Protein AF-A0A529NT02-F1 (afdb_monomer_lite)

Secondary structure (DSSP, 8-state):
----------HHHHHHHHHHHHH-HHHHHHHHHHHHHHHHHHHHHH--THHHHHHHHHHHH-

pLDDT: mean 82.13, std 13.2, range [46.34, 95.56]

Radius of gyration: 17.95 Å; chains: 1; bounding box: 29×22×50 Å

Structure (mmCIF, N/CA/C/O backbone):
data_AF-A0A529NT02-F1
#
_entry.id   AF-A0A529NT02-F1
#
loop_
_atom_site.group_PDB
_atom_site.id
_atom_site.type_symbol
_atom_site.label_atom_id
_atom_site.label_alt_id
_atom_site.label_comp_id
_atom_site.label_asym_id
_atom_site.label_entity_id
_atom_site.label_seq_id
_atom_site.pdbx_PDB_ins_code
_atom_site.Cartn_x
_atom_site.Cartn_y
_atom_site.Cartn_z
_atom_site.occupancy
_atom_site.B_iso_or_equiv
_atom_site.auth_seq_id
_atom_site.auth_comp_id
_atom_site.auth_asym_id
_atom_site.auth_atom_id
_atom_site.pdbx_PDB_model_num
ATOM 1 N N . MET A 1 1 ? -19.585 18.111 -37.369 1.00 47.06 1 MET A N 1
ATOM 2 C CA . MET A 1 1 ? -19.431 17.057 -36.343 1.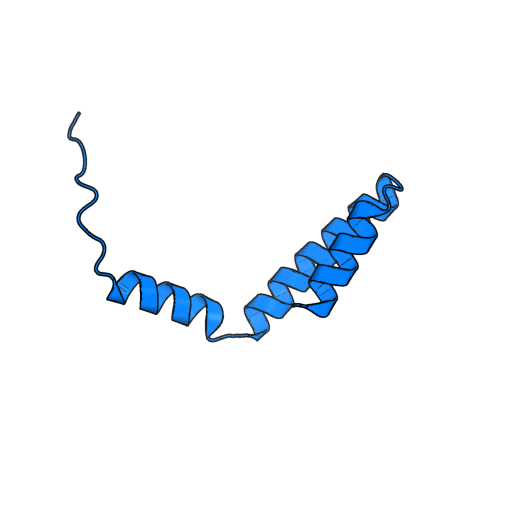00 47.06 1 MET A CA 1
ATOM 3 C C . MET A 1 1 ? -18.651 15.904 -36.973 1.00 47.06 1 MET A C 1
ATOM 5 O O . MET A 1 1 ? -19.242 14.978 -37.510 1.00 47.06 1 MET A O 1
ATOM 9 N N . GLY A 1 2 ? -17.323 16.036 -37.047 1.00 46.34 2 GLY A N 1
ATOM 10 C CA . GLY A 1 2 ? -16.457 15.010 -37.631 1.00 46.34 2 GLY A CA 1
ATOM 11 C C . GLY A 1 2 ? -16.084 14.018 -36.542 1.00 46.34 2 GLY A C 1
ATOM 12 O O . GLY A 1 2 ? -15.365 14.383 -35.620 1.00 46.34 2 GLY A O 1
ATOM 13 N N . ARG A 1 3 ? -16.627 12.800 -36.601 1.00 54.66 3 ARG A N 1
ATOM 14 C CA . ARG A 1 3 ? -16.201 11.702 -35.729 1.00 54.66 3 ARG A CA 1
ATOM 15 C C . ARG A 1 3 ? -14.717 11.457 -35.996 1.00 54.66 3 ARG A C 1
ATOM 17 O O . ARG A 1 3 ? -14.375 10.930 -37.051 1.00 54.66 3 ARG A O 1
ATOM 24 N N . THR A 1 4 ? -13.850 11.861 -35.075 1.00 55.78 4 THR A N 1
ATOM 25 C CA . THR A 1 4 ? -12.466 11.396 -35.031 1.00 55.78 4 THR A CA 1
ATOM 26 C C . THR A 1 4 ? -12.524 9.879 -34.921 1.00 55.78 4 THR A C 1
ATOM 28 O O . THR A 1 4 ? -12.979 9.341 -33.912 1.00 55.78 4 THR A O 1
ATOM 31 N N . LYS A 1 5 ? -12.149 9.180 -35.999 1.00 53.81 5 LYS A N 1
ATOM 32 C CA . LYS A 1 5 ? -11.851 7.752 -35.922 1.00 53.81 5 LYS A CA 1
ATOM 33 C C . LYS A 1 5 ? -10.835 7.606 -34.799 1.00 53.81 5 LYS A C 1
ATOM 35 O O . LYS A 1 5 ? -9.790 8.249 -34.823 1.00 53.81 5 LYS A O 1
ATOM 40 N N . THR A 1 6 ? -11.174 6.805 -33.801 1.00 57.62 6 THR A N 1
ATOM 41 C CA . THR A 1 6 ? -10.211 6.228 -32.871 1.00 57.62 6 THR A CA 1
ATOM 42 C C . THR A 1 6 ? -9.343 5.288 -33.700 1.00 57.62 6 THR A C 1
ATOM 44 O O . THR A 1 6 ? -9.569 4.079 -33.722 1.00 57.62 6 THR A O 1
ATOM 47 N N . ASP A 1 7 ? -8.461 5.862 -34.518 1.00 54.94 7 ASP A N 1
ATOM 48 C CA . ASP A 1 7 ? -7.485 5.104 -35.276 1.00 54.94 7 ASP A CA 1
ATOM 49 C C . ASP A 1 7 ? -6.698 4.286 -34.261 1.00 54.94 7 ASP A C 1
ATOM 51 O O . ASP A 1 7 ? -6.279 4.813 -33.229 1.00 54.94 7 ASP A O 1
ATOM 55 N N . ASN A 1 8 ? -6.613 2.982 -34.534 1.00 60.56 8 ASN A N 1
ATOM 56 C CA . ASN A 1 8 ? -5.856 1.996 -33.776 1.00 60.56 8 ASN A CA 1
ATOM 57 C C . ASN A 1 8 ? -4.554 2.630 -33.290 1.00 60.56 8 ASN A C 1
ATOM 59 O O . ASN A 1 8 ? -3.605 2.756 -34.065 1.00 60.56 8 ASN A O 1
ATOM 63 N N . ILE A 1 9 ? -4.507 3.039 -32.019 1.00 63.38 9 ILE A N 1
ATOM 64 C CA . ILE A 1 9 ? -3.244 3.408 -31.397 1.00 63.38 9 ILE A CA 1
ATOM 65 C C . ILE A 1 9 ? -2.368 2.166 -31.559 1.00 63.38 9 ILE A C 1
ATOM 67 O O . ILE A 1 9 ? -2.806 1.085 -31.149 1.00 63.38 9 ILE A O 1
ATOM 71 N N . PRO A 1 10 ? -1.192 2.273 -32.205 1.00 74.94 10 PRO A N 1
ATOM 72 C CA . PRO A 1 10 ? -0.334 1.121 -32.407 1.00 74.94 10 PRO A CA 1
ATOM 73 C C . PRO A 1 10 ? -0.103 0.459 -31.051 1.00 74.94 10 PRO A C 1
ATOM 75 O O . PRO A 1 10 ? 0.246 1.140 -30.086 1.00 74.94 10 PRO A O 1
ATOM 78 N N . VAL A 1 11 ? -0.349 -0.848 -30.963 1.00 75.81 11 VAL A N 1
ATOM 79 C CA . VAL A 1 11 ? -0.255 -1.615 -29.709 1.00 75.81 11 VAL A CA 1
ATOM 80 C C . VAL A 1 11 ? 1.092 -1.376 -29.018 1.00 75.81 11 VAL A C 1
ATOM 82 O O . VAL A 1 11 ? 1.149 -1.267 -27.796 1.00 75.81 11 VAL A O 1
ATOM 85 N N . ASP A 1 12 ? 2.154 -1.171 -29.793 1.00 78.19 12 ASP A N 1
ATOM 86 C CA . ASP A 1 12 ? 3.489 -0.822 -29.309 1.00 78.19 12 ASP A CA 1
ATOM 87 C C . ASP A 1 12 ? 3.545 0.486 -28.502 1.00 78.19 12 ASP A C 1
ATOM 89 O O . ASP A 1 12 ? 4.272 0.561 -27.512 1.00 78.19 12 ASP A O 1
ATOM 93 N N . VAL A 1 13 ? 2.753 1.502 -28.865 1.00 81.62 13 VAL A N 1
ATOM 94 C CA . VAL A 1 13 ? 2.664 2.778 -28.130 1.00 81.62 13 VAL A CA 1
ATOM 95 C C . VAL A 1 13 ? 1.981 2.568 -26.780 1.00 81.62 13 VAL A C 1
ATOM 97 O O . VAL A 1 13 ? 2.442 3.090 -25.766 1.00 81.62 13 VAL A O 1
ATOM 100 N N . TYR A 1 14 ? 0.919 1.758 -26.740 1.00 81.88 14 TYR A N 1
ATOM 101 C CA . TYR A 1 14 ? 0.267 1.384 -25.484 1.00 81.88 14 TYR A CA 1
ATOM 102 C C . TYR A 1 14 ? 1.214 0.580 -24.582 1.00 81.88 14 TYR A C 1
ATOM 104 O O . TYR A 1 14 ? 1.352 0.888 -23.399 1.00 81.88 14 TYR A O 1
ATOM 112 N N . ILE A 1 15 ? 1.929 -0.399 -25.143 1.00 80.81 15 ILE A N 1
ATOM 113 C CA . ILE A 1 15 ? 2.894 -1.219 -24.399 1.00 80.81 15 ILE A CA 1
ATOM 114 C C . ILE A 1 15 ? 4.058 -0.368 -23.875 1.00 80.81 15 ILE A C 1
ATOM 116 O O . ILE A 1 15 ? 4.474 -0.571 -22.736 1.00 80.81 15 ILE A O 1
ATOM 120 N N . GLN A 1 16 ? 4.576 0.592 -24.649 1.00 82.38 16 GLN A N 1
ATOM 121 C CA . GLN A 1 16 ? 5.618 1.511 -24.174 1.00 82.38 16 GLN A CA 1
ATOM 122 C C . GLN A 1 16 ? 5.124 2.441 -23.071 1.00 82.38 16 GLN A C 1
ATOM 124 O O . GLN A 1 16 ? 5.863 2.685 -22.122 1.00 82.38 16 GLN A O 1
ATOM 129 N N . PHE A 1 17 ? 3.891 2.936 -23.164 1.00 80.12 17 PHE A N 1
ATOM 130 C CA . PHE A 1 17 ? 3.299 3.751 -22.107 1.00 80.12 17 PHE A CA 1
ATOM 131 C C . PHE A 1 17 ? 3.169 2.956 -20.806 1.00 80.12 17 PHE A C 1
ATOM 133 O O . PHE A 1 17 ? 3.614 3.416 -19.758 1.00 80.12 17 PHE A O 1
ATOM 140 N N . VAL A 1 18 ? 2.635 1.732 -20.890 1.00 80.12 18 VAL A N 1
ATOM 141 C CA . VAL A 1 18 ? 2.544 0.803 -19.757 1.00 80.12 18 VAL A CA 1
ATOM 142 C C . VAL A 1 18 ? 3.938 0.503 -19.208 1.00 80.12 18 VAL A C 1
ATOM 144 O O . VAL A 1 18 ? 4.152 0.648 -18.011 1.00 80.12 18 VAL A O 1
ATOM 147 N N . ARG A 1 19 ? 4.914 0.168 -20.062 1.00 81.94 19 ARG A N 1
ATOM 148 C CA . ARG A 1 19 ? 6.300 -0.036 -19.622 1.00 81.94 19 ARG A CA 1
ATOM 149 C C . ARG A 1 19 ? 6.837 1.182 -18.906 1.00 81.94 19 ARG A C 1
ATOM 151 O O . ARG A 1 19 ? 7.267 1.010 -17.792 1.00 81.94 19 ARG A O 1
ATOM 158 N N . SER A 1 20 ? 6.751 2.380 -19.471 1.00 79.44 20 SER A N 1
ATOM 159 C CA . SER A 1 20 ? 7.222 3.616 -18.830 1.00 79.44 20 SER A CA 1
ATOM 160 C C . SER A 1 20 ? 6.577 3.852 -17.455 1.00 79.44 20 SER A C 1
ATOM 162 O O . SER A 1 20 ? 7.253 4.244 -16.504 1.00 79.44 20 SER A O 1
ATOM 164 N N . L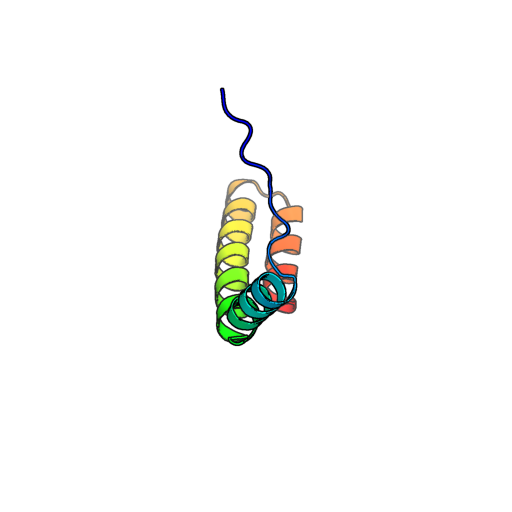EU A 1 21 ? 5.284 3.537 -17.323 1.00 74.69 21 LEU A N 1
ATOM 165 C CA . LEU A 1 21 ? 4.527 3.656 -16.073 1.00 74.69 21 LEU A CA 1
ATOM 166 C C . LEU A 1 21 ? 5.012 2.653 -15.009 1.00 74.69 21 LEU A C 1
ATOM 168 O O . LEU A 1 21 ? 5.108 2.999 -13.834 1.00 74.69 21 LEU A O 1
ATOM 172 N N . PHE A 1 22 ? 5.356 1.430 -15.419 1.00 71.44 22 PHE A N 1
ATOM 173 C CA . PHE A 1 22 ? 5.798 0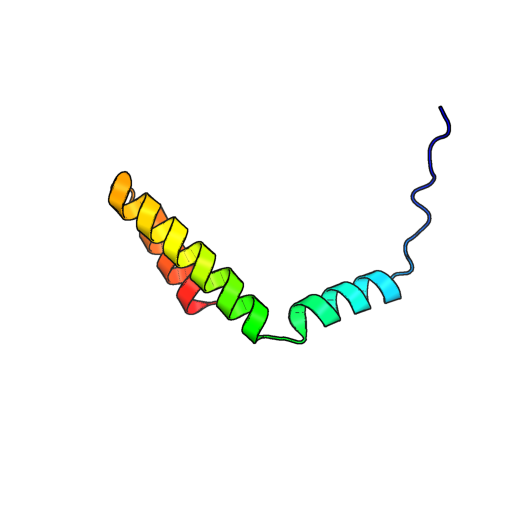.353 -14.525 1.00 71.44 22 PHE A CA 1
ATOM 174 C C . PHE A 1 22 ? 7.326 0.160 -14.462 1.00 71.44 22 PHE A C 1
ATOM 176 O O . PHE A 1 22 ? 7.796 -0.626 -13.644 1.00 71.44 22 PHE A O 1
ATOM 183 N N . ASP A 1 23 ? 8.106 0.872 -15.281 1.00 78.44 23 ASP A N 1
ATOM 184 C CA . ASP A 1 23 ? 9.576 0.787 -15.356 1.00 78.44 23 ASP A CA 1
ATOM 185 C C . ASP A 1 23 ? 10.198 1.215 -14.025 1.00 78.44 23 ASP A C 1
ATOM 187 O O . ASP A 1 23 ? 11.192 0.668 -13.557 1.00 78.44 23 ASP A O 1
ATOM 191 N N . ASN A 1 24 ? 9.534 2.160 -13.358 1.00 75.25 24 ASN A N 1
ATOM 192 C CA . ASN A 1 24 ? 9.918 2.654 -12.052 1.00 75.25 24 ASN A CA 1
ATOM 193 C C . ASN A 1 24 ? 8.995 2.053 -10.993 1.00 75.25 24 ASN A C 1
ATOM 195 O O . ASN A 1 24 ? 7.998 2.666 -10.615 1.00 75.25 24 ASN A O 1
ATOM 199 N N . ALA A 1 25 ? 9.353 0.883 -10.456 1.00 76.81 25 ALA A N 1
ATOM 200 C CA . ALA A 1 25 ? 8.649 0.269 -9.322 1.00 76.81 25 ALA A CA 1
ATOM 201 C C . ALA A 1 25 ? 8.454 1.255 -8.148 1.00 76.81 25 ALA A C 1
ATOM 203 O O . ALA A 1 25 ? 7.425 1.242 -7.480 1.00 76.81 25 ALA A O 1
ATOM 204 N N . HIS A 1 26 ? 9.387 2.197 -7.967 1.00 79.75 26 HIS A N 1
ATOM 205 C CA . HIS A 1 26 ? 9.269 3.300 -7.011 1.00 79.75 26 HIS A CA 1
ATOM 206 C C . HIS A 1 26 ? 8.007 4.153 -7.199 1.00 79.75 26 HIS A C 1
ATOM 208 O O . HIS A 1 26 ? 7.423 4.598 -6.216 1.00 79.75 26 HIS A O 1
ATOM 214 N N . MET A 1 27 ? 7.560 4.378 -8.436 1.00 83.06 27 MET A N 1
ATOM 215 C CA . MET A 1 27 ? 6.353 5.155 -8.720 1.00 83.06 27 MET A CA 1
ATOM 216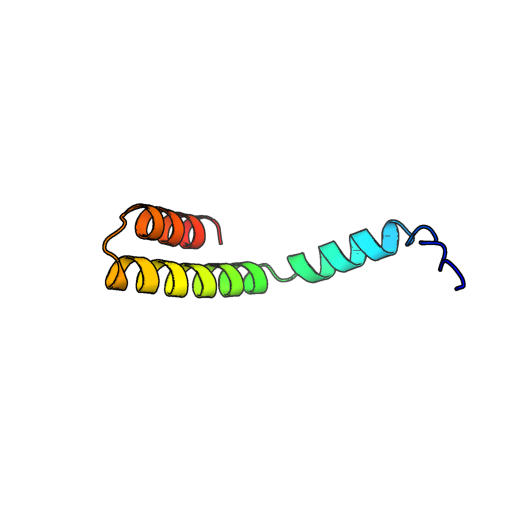 C C . MET A 1 27 ? 5.091 4.442 -8.216 1.00 83.06 27 MET A C 1
ATOM 218 O O . MET A 1 27 ? 4.166 5.103 -7.741 1.00 83.06 27 MET A O 1
ATOM 222 N N . LEU A 1 28 ? 5.078 3.106 -8.247 1.00 82.69 28 LEU A N 1
ATOM 223 C CA . LEU A 1 28 ? 3.995 2.292 -7.689 1.00 82.69 28 LEU A CA 1
ATOM 224 C C . LEU A 1 28 ? 3.985 2.364 -6.164 1.00 82.69 28 LEU A C 1
ATOM 226 O O . LEU A 1 28 ? 2.938 2.664 -5.595 1.00 82.69 28 LEU A O 1
ATOM 230 N N . VAL A 1 29 ? 5.149 2.204 -5.525 1.00 87.25 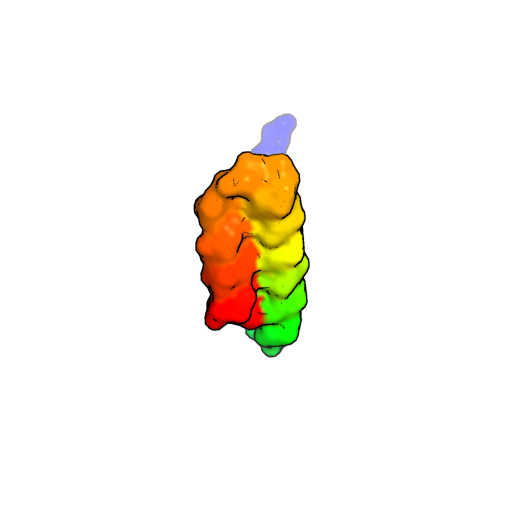29 VAL A N 1
ATOM 231 C CA . VAL A 1 29 ? 5.307 2.324 -4.062 1.00 87.25 29 VAL A CA 1
ATOM 232 C C . VAL A 1 29 ? 4.837 3.704 -3.583 1.00 87.25 29 VAL A C 1
ATOM 234 O O . VAL A 1 29 ? 4.098 3.836 -2.604 1.00 87.25 29 VAL A O 1
ATOM 237 N N . ILE A 1 30 ? 5.219 4.769 -4.296 1.00 88.81 30 ILE A N 1
ATOM 238 C CA . ILE A 1 30 ? 4.811 6.145 -3.974 1.00 88.81 30 ILE A CA 1
ATOM 239 C C . ILE A 1 30 ? 3.296 6.313 -4.158 1.00 88.81 30 ILE A C 1
ATOM 241 O O . ILE A 1 30 ? 2.616 6.825 -3.270 1.00 88.81 30 ILE A O 1
ATOM 245 N N . GLY A 1 31 ? 2.735 5.848 -5.276 1.00 88.94 31 GLY A N 1
ATOM 246 C CA . GLY A 1 31 ? 1.295 5.937 -5.523 1.00 88.94 31 GLY A CA 1
ATOM 247 C C . GLY A 1 31 ? 0.468 5.170 -4.488 1.00 88.94 31 GLY A C 1
ATOM 248 O O . GLY A 1 31 ? -0.533 5.689 -3.980 1.00 88.94 31 GLY A O 1
ATOM 249 N N . ALA A 1 32 ? 0.908 3.964 -4.138 1.00 90.44 32 ALA A N 1
ATOM 250 C CA . ALA A 1 32 ? 0.267 3.107 -3.155 1.00 90.44 32 ALA A CA 1
ATOM 251 C C . ALA A 1 32 ? 0.363 3.684 -1.739 1.00 90.44 32 ALA A C 1
ATOM 253 O O . ALA A 1 32 ? -0.646 3.727 -1.036 1.00 90.44 32 ALA A O 1
ATOM 254 N N . SER A 1 33 ? 1.522 4.217 -1.342 1.00 91.38 33 SER A N 1
ATOM 255 C CA . SER A 1 33 ? 1.691 4.874 -0.039 1.00 91.38 33 SER A CA 1
ATOM 256 C C . SER A 1 33 ? 0.832 6.135 0.093 1.00 91.38 33 SER A C 1
ATOM 258 O O . SER A 1 33 ? 0.173 6.309 1.120 1.00 91.38 33 SER A O 1
ATOM 260 N N . CYS A 1 34 ? 0.729 6.969 -0.950 1.00 94.38 34 CYS A N 1
ATOM 261 C CA . CYS A 1 34 ? -0.201 8.102 -0.958 1.00 94.38 34 CYS A CA 1
ATOM 262 C C . CYS A 1 34 ? -1.655 7.652 -0.743 1.00 94.38 34 CYS A C 1
ATOM 264 O O . CYS A 1 34 ? -2.359 8.216 0.098 1.00 94.38 34 CYS A O 1
ATOM 266 N N . HIS A 1 35 ? -2.106 6.615 -1.455 1.00 93.44 35 HIS A N 1
ATOM 267 C CA . HIS A 1 35 ? -3.467 6.094 -1.296 1.00 93.44 35 HIS A CA 1
ATOM 268 C C . HIS A 1 35 ? -3.681 5.418 0.063 1.00 93.44 35 HIS A C 1
ATOM 270 O O . HIS A 1 35 ? -4.759 5.554 0.64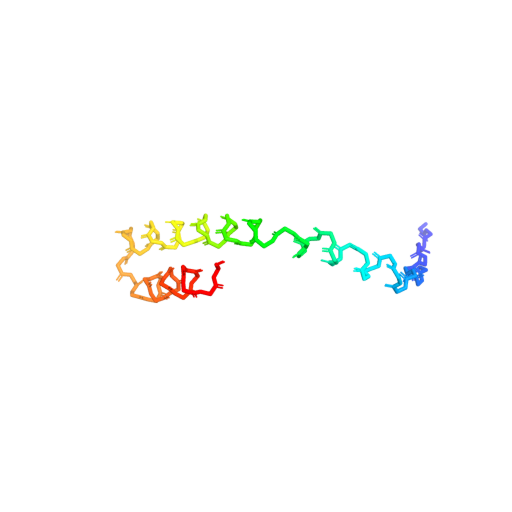4 1.00 93.44 35 HIS A O 1
ATOM 276 N N . ALA A 1 36 ? -2.666 4.749 0.611 1.00 94.19 36 ALA A N 1
ATOM 277 C CA . ALA A 1 36 ? -2.723 4.165 1.943 1.00 94.19 36 ALA A CA 1
ATOM 278 C C . ALA A 1 36 ? -2.895 5.244 3.022 1.00 94.19 36 ALA A C 1
ATOM 280 O O . ALA A 1 36 ? -3.737 5.086 3.905 1.00 94.19 36 ALA A O 1
ATOM 281 N N . ILE A 1 37 ? -2.177 6.369 2.917 1.00 95.19 37 ILE A N 1
ATOM 282 C CA . ILE A 1 37 ? -2.313 7.511 3.838 1.00 95.19 37 ILE A CA 1
ATOM 283 C C . ILE A 1 37 ? -3.721 8.110 3.759 1.00 95.19 37 ILE A C 1
ATOM 285 O O . ILE A 1 37 ? -4.349 8.341 4.793 1.00 95.19 37 ILE A O 1
ATOM 289 N N . VAL A 1 38 ? -4.246 8.326 2.549 1.00 95.56 38 VAL A N 1
ATOM 290 C CA . VAL A 1 38 ? -5.610 8.850 2.362 1.00 95.56 38 VAL A CA 1
ATOM 291 C C . VAL A 1 38 ? -6.642 7.887 2.946 1.00 95.56 38 VAL A C 1
ATOM 293 O O . VAL A 1 38 ? -7.506 8.306 3.716 1.00 95.56 38 VAL A O 1
ATOM 296 N N . SER A 1 39 ? -6.532 6.593 2.646 1.00 93.62 39 SER A N 1
ATOM 297 C CA . SER A 1 39 ? -7.429 5.569 3.185 1.00 93.62 39 SER A CA 1
ATOM 298 C C . SER A 1 39 ? -7.358 5.510 4.716 1.00 93.62 39 SER A C 1
ATOM 300 O O . SER A 1 39 ? -8.389 5.450 5.386 1.00 93.62 39 SER A O 1
ATOM 302 N N . LEU A 1 40 ? -6.162 5.629 5.297 1.00 93.62 40 LEU A N 1
ATOM 303 C CA . LEU A 1 40 ? -5.980 5.683 6.746 1.00 93.62 40 LEU A CA 1
ATOM 304 C C . LEU A 1 40 ? -6.629 6.930 7.364 1.00 93.62 40 LEU A C 1
ATOM 306 O O . LEU A 1 40 ? -7.274 6.831 8.408 1.00 93.62 40 LEU A O 1
ATOM 310 N N . MET A 1 41 ? -6.523 8.093 6.716 1.00 94.31 41 MET A N 1
ATOM 311 C CA . MET A 1 41 ? -7.214 9.306 7.164 1.00 94.31 41 MET A CA 1
ATOM 312 C C . MET A 1 41 ? -8.739 9.156 7.117 1.00 94.31 41 MET A C 1
ATOM 314 O O . MET A 1 41 ? -9.428 9.599 8.037 1.00 94.31 41 MET A O 1
ATOM 318 N N . VAL A 1 42 ? -9.276 8.498 6.087 1.00 94.38 42 VAL A N 1
ATOM 319 C CA . VAL A 1 42 ? -10.715 8.211 5.985 1.00 94.38 42 VAL A CA 1
ATOM 320 C C . VAL A 1 42 ? -11.160 7.258 7.095 1.00 94.38 42 VAL A C 1
ATOM 322 O O . VAL A 1 42 ? -12.191 7.505 7.725 1.00 94.38 42 VAL A O 1
ATOM 325 N N . TYR A 1 43 ? -10.372 6.217 7.391 1.00 94.00 43 TYR A N 1
ATOM 326 C CA . TYR A 1 43 ? -10.614 5.354 8.549 1.00 94.00 43 TYR A CA 1
ATOM 327 C C . TYR A 1 43 ? -10.646 6.168 9.842 1.00 94.00 43 TYR A C 1
ATOM 329 O O . TYR A 1 43 ? -11.585 6.039 10.624 1.00 94.00 43 TYR A O 1
ATOM 337 N N . TRP A 1 44 ? -9.664 7.046 10.047 1.00 93.69 44 TRP A N 1
ATOM 338 C CA . TRP A 1 44 ? -9.586 7.850 11.262 1.00 93.69 44 TRP A CA 1
ATOM 339 C C . TRP A 1 44 ? -10.787 8.792 11.414 1.00 93.69 44 TRP A C 1
ATOM 341 O O . TRP A 1 44 ? -11.280 9.002 12.521 1.00 93.69 44 TRP A O 1
ATOM 351 N N . ARG A 1 45 ? -11.307 9.323 10.303 1.00 94.25 45 ARG A N 1
ATOM 352 C CA . ARG A 1 45 ? -12.465 10.221 10.316 1.00 94.25 45 ARG A CA 1
ATOM 353 C C . ARG A 1 45 ? -13.801 9.500 10.517 1.00 94.25 45 ARG A C 1
ATOM 355 O O . ARG A 1 45 ? -14.658 10.029 11.219 1.00 94.25 45 ARG A O 1
ATOM 362 N N . ASN A 1 46 ? -13.992 8.347 9.878 1.00 91.81 46 ASN A N 1
ATOM 363 C CA . ASN A 1 46 ? -15.302 7.690 9.772 1.00 91.81 46 ASN A CA 1
ATOM 364 C C . ASN A 1 46 ? -15.430 6.418 10.625 1.00 91.81 46 ASN A C 1
ATOM 366 O O . ASN A 1 46 ? -16.534 5.906 10.792 1.00 91.81 46 ASN A O 1
ATOM 370 N N . GLY A 1 47 ? -14.320 5.864 11.118 1.00 88.88 47 GLY A N 1
ATOM 371 C CA . GLY A 1 47 ? -14.280 4.630 11.912 1.00 88.88 47 GLY A CA 1
ATOM 372 C C . GLY A 1 47 ? -14.593 3.345 11.134 1.00 88.88 47 GLY A C 1
ATOM 373 O O . GLY A 1 47 ? -14.652 2.267 11.719 1.00 88.88 47 GLY A O 1
ATOM 374 N N . GLN A 1 48 ? -14.803 3.422 9.817 1.00 92.44 48 GLN A N 1
ATOM 375 C CA . GLN A 1 48 ? -15.143 2.264 8.991 1.00 92.44 48 GLN A CA 1
ATOM 376 C C . GLN A 1 48 ? -13.899 1.419 8.692 1.00 92.44 48 GLN A C 1
ATOM 378 O O . GLN A 1 48 ? -13.047 1.805 7.891 1.00 92.44 48 GLN A O 1
ATOM 383 N N . SER A 1 49 ? -13.824 0.232 9.297 1.00 90.94 49 SER A N 1
ATOM 384 C CA . SER A 1 49 ? -12.678 -0.693 9.233 1.00 90.94 49 SER A CA 1
ATOM 385 C C . SER A 1 49 ? -12.270 -1.124 7.819 1.00 90.94 49 SER A C 1
ATOM 387 O O . SER A 1 49 ? -11.116 -1.488 7.603 1.00 90.94 49 SER A O 1
ATOM 389 N N . VAL A 1 50 ? -13.170 -1.018 6.837 1.00 94.00 50 VAL A N 1
ATOM 390 C CA . VAL A 1 50 ? -12.875 -1.295 5.422 1.00 94.00 50 VAL A CA 1
ATOM 391 C C . VAL A 1 50 ? -11.709 -0.446 4.902 1.00 94.00 50 VAL A C 1
ATOM 393 O O . VAL A 1 50 ? -10.868 -0.943 4.157 1.00 94.00 50 VAL A O 1
ATOM 396 N N . PHE A 1 51 ? -11.600 0.808 5.352 1.00 90.81 51 PHE A N 1
ATOM 397 C CA . PHE A 1 51 ? -10.532 1.715 4.930 1.00 90.81 51 PHE A CA 1
ATOM 398 C C . PHE A 1 51 ? -9.188 1.405 5.596 1.00 90.81 51 PHE A C 1
ATOM 400 O O . PHE A 1 51 ? -8.138 1.695 5.025 1.00 90.81 51 PHE A O 1
ATOM 407 N N . LEU A 1 52 ? -9.201 0.769 6.770 1.00 91.75 52 LEU A N 1
ATOM 408 C CA . LEU A 1 52 ? -7.986 0.272 7.413 1.00 91.75 52 LEU A CA 1
ATOM 409 C C . LEU A 1 52 ? -7.429 -0.936 6.649 1.00 91.75 52 LEU A C 1
ATOM 411 O O . LEU A 1 52 ? -6.236 -0.988 6.359 1.00 91.75 52 LEU A O 1
ATOM 415 N N . ILE A 1 53 ? -8.305 -1.876 6.272 1.00 94.19 53 ILE A N 1
ATOM 416 C CA . ILE A 1 53 ? -7.933 -3.050 5.468 1.00 94.19 53 ILE A CA 1
ATOM 417 C C . ILE A 1 53 ? -7.392 -2.603 4.107 1.00 94.19 53 ILE A C 1
ATOM 419 O O . ILE A 1 53 ? -6.352 -3.090 3.670 1.00 94.19 53 ILE A O 1
ATOM 423 N N . LEU A 1 54 ? -8.054 -1.637 3.464 1.00 92.06 54 LEU A N 1
ATOM 424 C CA . LEU A 1 54 ? -7.607 -1.071 2.192 1.00 92.06 54 LEU A CA 1
ATOM 425 C C . LEU A 1 54 ? -6.233 -0.394 2.312 1.00 92.06 54 LEU A C 1
ATOM 427 O O . LEU A 1 54 ? -5.371 -0.626 1.470 1.00 92.06 54 LEU A O 1
ATOM 431 N N . ALA A 1 55 ? -6.001 0.392 3.369 1.00 91.44 55 ALA A N 1
ATOM 432 C CA . ALA A 1 55 ? -4.704 1.022 3.612 1.00 91.44 55 ALA A CA 1
ATOM 433 C C . ALA A 1 55 ? -3.587 -0.017 3.806 1.00 91.44 55 ALA A C 1
ATOM 435 O O . ALA A 1 55 ? -2.510 0.122 3.229 1.00 91.44 55 ALA A O 1
ATOM 436 N N . ALA A 1 56 ? -3.855 -1.079 4.572 1.00 92.56 56 ALA A N 1
ATOM 437 C CA . ALA A 1 56 ? -2.907 -2.169 4.791 1.00 92.56 56 ALA A CA 1
ATOM 438 C C . ALA A 1 56 ? -2.618 -2.958 3.503 1.00 92.56 56 ALA A C 1
ATOM 440 O O . ALA A 1 56 ? -1.466 -3.281 3.230 1.00 92.56 56 ALA A O 1
ATOM 441 N N . ALA A 1 57 ? -3.640 -3.228 2.685 1.00 92.50 57 ALA A N 1
ATOM 442 C CA . ALA A 1 57 ? -3.473 -3.898 1.397 1.00 92.50 57 ALA A CA 1
ATOM 443 C C . ALA A 1 57 ? -2.629 -3.059 0.425 1.00 92.50 57 ALA A C 1
ATOM 445 O O . ALA A 1 57 ? -1.733 -3.591 -0.225 1.00 92.50 57 ALA A O 1
ATOM 446 N N . LEU A 1 58 ? -2.871 -1.746 0.365 1.00 90.06 58 LEU A N 1
ATOM 447 C CA . LEU A 1 58 ? -2.096 -0.827 -0.470 1.00 90.06 58 LEU A CA 1
ATOM 448 C C . LEU A 1 58 ? -0.627 -0.754 -0.033 1.00 90.06 58 LEU A C 1
ATOM 450 O O . LEU A 1 58 ? 0.244 -0.767 -0.891 1.00 90.06 58 LEU A O 1
ATOM 454 N N . LEU A 1 59 ? -0.342 -0.750 1.274 1.00 89.12 59 LEU A N 1
ATOM 455 C CA . LEU A 1 59 ? 1.034 -0.801 1.794 1.00 89.12 59 LEU A CA 1
ATOM 456 C C . LEU A 1 59 ? 1.723 -2.161 1.616 1.00 89.12 59 LEU A C 1
ATOM 458 O O . LEU A 1 59 ? 2.945 -2.213 1.582 1.00 89.12 59 LEU A O 1
ATOM 462 N N . GLY A 1 60 ? 0.965 -3.259 1.580 1.00 86.62 60 GLY A N 1
ATOM 463 C CA . GLY A 1 60 ? 1.525 -4.604 1.425 1.00 86.62 60 GLY A CA 1
ATOM 464 C C . GLY A 1 60 ? 1.799 -5.000 -0.026 1.00 86.62 60 GLY A C 1
ATOM 465 O O . GLY A 1 60 ? 2.646 -5.855 -0.268 1.00 86.62 60 GLY A O 1
ATOM 466 N N . ILE A 1 61 ? 1.059 -4.421 -0.976 1.00 82.00 61 ILE A N 1
ATOM 467 C CA . ILE A 1 61 ? 1.180 -4.707 -2.415 1.00 82.00 61 ILE A CA 1
ATOM 468 C C . ILE A 1 61 ? 2.081 -3.687 -3.118 1.00 82.00 61 ILE A C 1
ATOM 470 O O . ILE A 1 61 ? 2.790 -4.060 -4.052 1.00 82.00 61 ILE A O 1
ATOM 474 N N . GLY A 1 62 ? 1.979 -2.414 -2.719 1.00 69.94 62 GLY A N 1
ATOM 475 C CA . GLY A 1 62 ? 2.714 -1.295 -3.306 1.00 69.94 62 GLY A CA 1
ATOM 476 C C . GLY A 1 62 ? 4.180 -1.291 -2.943 1.00 69.94 62 GLY A C 1
ATOM 477 O O . GLY A 1 62 ? 4.970 -1.061 -3.879 1.00 69.94 62 GLY A O 1
#

Foldseek 3Di:
DDPDPPPPPPVVVVVVVVCVCPVPVVNLLVVLQVQLVVLVVVCVVPVDCVSVVSSVVSNVVD

Sequence (62 aa):
MGRTKTDNIPVDVYIQFVRSLFDNAHMLVIGASCHAIVSLMVYWRNGQSVFLILAAALLGIG